Protein AF-A0A163GU33-F1 (afdb_monomer)

Secondary structure (DSSP, 8-state):
--HHHHHHHEEEEEEEEEETTEEEEEEEETTTTEEEEEEEETTEEEEEEESSS--HHHHHHHHHH--

Solvent-accessible surface area (backbone atoms only — not comparable to full-atom values): 3983 Å² total; per-residue (Å²): 134,55,71,63,56,49,70,72,37,43,42,76,78,41,82,76,47,79,58,94,58,36,33,38,31,36,30,36,33,65,84,80,71,41,56,32,35,36,35,26,49,77,90,39,80,77,48,74,47,60,68,83,72,70,59,75,68,58,59,49,50,53,60,61,67,75,101

Structure (mmCIF, N/CA/C/O backbone):
data_AF-A0A163GU33-F1
#
_entry.id   AF-A0A163GU33-F1
#
loop_
_atom_site.group_PDB
_atom_site.id
_atom_site.type_symbol
_atom_site.label_atom_id
_atom_site.label_alt_id
_atom_site.label_comp_id
_atom_site.label_asym_id
_atom_site.label_entity_id
_atom_site.label_seq_id
_atom_site.pdbx_PDB_ins_code
_atom_site.Cartn_x
_atom_site.Cartn_y
_atom_site.Cartn_z
_atom_site.occupancy
_atom_site.B_iso_or_equiv
_atom_site.auth_seq_id
_atom_site.auth_comp_id
_atom_site.auth_asym_id
_atom_site.auth_atom_id
_atom_site.pdbx_PDB_model_num
ATOM 1 N N . MET A 1 1 ? 6.592 -2.922 6.767 1.00 64.75 1 MET A N 1
ATOM 2 C CA . MET A 1 1 ? 6.711 -1.778 5.845 1.00 64.75 1 MET A CA 1
ATOM 3 C C . MET A 1 1 ? 6.497 -0.538 6.685 1.00 64.75 1 MET A C 1
ATOM 5 O O . MET A 1 1 ? 5.489 -0.486 7.382 1.00 64.75 1 MET A O 1
ATOM 9 N N . ASP A 1 2 ? 7.480 0.350 6.763 1.00 71.19 2 ASP A N 1
ATOM 10 C CA . ASP A 1 2 ? 7.341 1.592 7.524 1.00 71.19 2 ASP A CA 1
ATOM 11 C C . ASP A 1 2 ? 6.663 2.672 6.665 1.00 71.19 2 ASP A C 1
ATOM 13 O O . ASP A 1 2 ? 6.547 2.540 5.444 1.00 71.19 2 ASP A O 1
ATOM 17 N N . ASN A 1 3 ? 6.174 3.734 7.311 1.00 73.38 3 ASN A N 1
ATOM 18 C CA . ASN A 1 3 ? 5.513 4.833 6.601 1.00 73.38 3 ASN A CA 1
ATOM 19 C C . ASN A 1 3 ? 6.455 5.502 5.593 1.00 73.38 3 ASN A C 1
ATOM 21 O O . ASN A 1 3 ? 6.005 5.933 4.539 1.00 73.38 3 ASN A O 1
ATOM 25 N N . LYS A 1 4 ? 7.760 5.518 5.889 1.00 78.88 4 LYS A N 1
ATOM 26 C CA . LYS A 1 4 ? 8.779 6.099 5.019 1.00 78.88 4 LYS A CA 1
ATOM 27 C C . LYS A 1 4 ? 8.886 5.355 3.688 1.00 78.88 4 LYS A C 1
ATOM 29 O O . LYS A 1 4 ? 8.877 5.998 2.648 1.00 78.88 4 LYS A O 1
ATOM 34 N N . TYR A 1 5 ? 8.935 4.020 3.700 1.00 81.75 5 TYR A N 1
ATOM 35 C CA . TYR A 1 5 ? 8.960 3.238 2.465 1.00 81.75 5 TYR A CA 1
ATOM 36 C C . TYR A 1 5 ? 7.716 3.520 1.624 1.00 81.75 5 TYR A C 1
ATOM 38 O O . TYR A 1 5 ? 7.812 3.684 0.412 1.00 81.75 5 TYR A O 1
ATOM 46 N N . ILE A 1 6 ? 6.543 3.567 2.267 1.00 77.00 6 ILE A N 1
ATOM 47 C CA . ILE A 1 6 ? 5.289 3.857 1.572 1.00 77.00 6 ILE A CA 1
ATOM 48 C C . ILE A 1 6 ? 5.390 5.238 0.919 1.00 77.00 6 ILE A C 1
ATOM 50 O O . ILE A 1 6 ? 5.251 5.351 -0.291 1.00 77.00 6 ILE A O 1
ATOM 54 N N . GLU A 1 7 ? 5.711 6.279 1.674 1.00 80.06 7 GLU A N 1
ATOM 55 C CA . GLU A 1 7 ? 5.783 7.643 1.139 1.00 80.06 7 GLU A CA 1
ATOM 56 C C . GLU A 1 7 ? 6.841 7.820 0.034 1.00 80.06 7 GLU A C 1
ATOM 58 O O . GLU A 1 7 ? 6.606 8.567 -0.913 1.00 80.06 7 GLU A O 1
ATOM 63 N N . GLU A 1 8 ? 7.983 7.131 0.117 1.00 87.56 8 GLU A N 1
A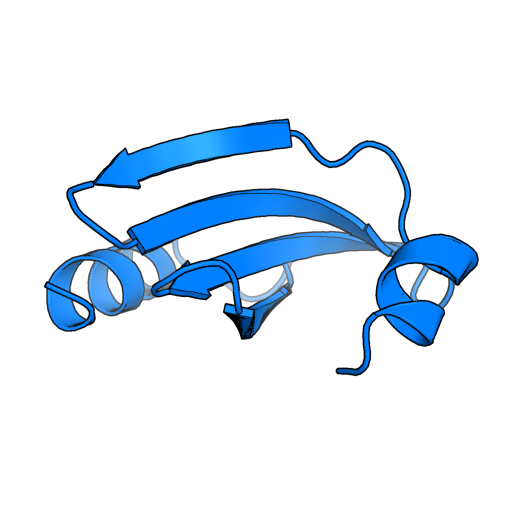TOM 64 C CA . GLU A 1 8 ? 9.087 7.299 -0.837 1.00 87.56 8 GLU A CA 1
ATOM 65 C C . GLU A 1 8 ? 8.946 6.436 -2.100 1.00 87.56 8 GLU A C 1
ATOM 67 O O . GLU A 1 8 ? 9.254 6.898 -3.202 1.00 87.56 8 GLU A O 1
ATOM 72 N N . PHE A 1 9 ? 8.485 5.190 -1.966 1.00 87.75 9 PHE A N 1
ATOM 73 C CA . PHE A 1 9 ? 8.583 4.185 -3.034 1.00 87.75 9 PHE A CA 1
ATOM 74 C C . PHE A 1 9 ? 7.245 3.771 -3.628 1.00 87.75 9 PHE A C 1
ATOM 76 O O . PHE A 1 9 ? 7.208 2.955 -4.545 1.00 87.75 9 PHE A O 1
ATOM 83 N N . THR A 1 10 ? 6.139 4.350 -3.173 1.00 85.75 10 THR A N 1
ATOM 84 C CA . THR A 1 10 ? 4.819 4.041 -3.722 1.00 85.75 10 THR A CA 1
ATOM 85 C C . THR A 1 10 ? 4.189 5.274 -4.353 1.00 85.75 10 THR A C 1
ATOM 87 O O . THR A 1 10 ? 4.457 6.406 -3.957 1.00 85.75 10 THR A O 1
ATOM 90 N N . ARG A 1 11 ? 3.396 5.071 -5.400 1.00 87.88 11 ARG A N 1
ATOM 91 C CA . ARG A 1 11 ? 2.649 6.125 -6.092 1.00 87.88 11 ARG A CA 1
ATOM 92 C C . ARG A 1 11 ? 1.185 5.748 -6.189 1.00 87.88 11 ARG A C 1
ATOM 94 O O . ARG A 1 11 ? 0.863 4.566 -6.272 1.00 87.88 11 ARG A O 1
ATOM 101 N N . ASP A 1 12 ? 0.343 6.778 -6.197 1.00 85.88 12 ASP A N 1
ATOM 102 C CA . ASP A 1 12 ? -1.075 6.679 -6.543 1.00 85.88 12 ASP A CA 1
ATOM 103 C C . ASP A 1 12 ? -1.833 5.633 -5.708 1.00 85.88 12 ASP A C 1
ATOM 105 O O . ASP A 1 12 ? -2.390 4.673 -6.233 1.00 85.88 12 ASP A O 1
ATOM 109 N N . TRP A 1 13 ? -1.840 5.814 -4.381 1.00 89.31 13 TRP A N 1
ATOM 110 C CA . TRP A 1 13 ? -2.682 4.999 -3.501 1.00 89.31 13 TRP A CA 1
ATOM 111 C C . TRP A 1 13 ? -4.159 5.282 -3.763 1.00 89.31 13 TRP A C 1
ATOM 113 O O . TRP A 1 13 ? -4.645 6.380 -3.491 1.00 89.31 13 TRP A O 1
ATOM 123 N N . GLU A 1 14 ? -4.885 4.264 -4.204 1.00 86.75 14 GLU A N 1
ATOM 124 C CA . GLU A 1 14 ? -6.326 4.304 -4.429 1.00 86.75 14 GLU A CA 1
ATOM 125 C C . GLU A 1 14 ? -7.037 3.310 -3.507 1.00 86.75 14 GLU A C 1
ATOM 127 O O . GLU A 1 14 ? -6.647 2.145 -3.397 1.00 86.75 14 GLU A O 1
ATOM 132 N N . LEU A 1 15 ? -8.072 3.784 -2.811 1.00 87.69 15 LEU A N 1
ATOM 133 C CA . LEU A 1 15 ? -8.895 2.960 -1.933 1.00 87.69 15 LEU A CA 1
ATOM 134 C C . LEU A 1 15 ? -9.861 2.143 -2.789 1.00 87.69 15 LEU A C 1
ATOM 136 O O . LEU A 1 15 ? -10.714 2.710 -3.466 1.00 87.69 15 LEU A O 1
ATOM 140 N N . LEU A 1 16 ? -9.748 0.820 -2.722 1.00 82.62 16 LEU A N 1
ATOM 141 C CA . LEU A 1 16 ? -10.614 -0.101 -3.455 1.00 82.62 16 LEU A CA 1
ATOM 142 C C . LEU A 1 16 ? -11.785 -0.611 -2.624 1.00 82.62 16 LEU A C 1
ATOM 144 O O . LEU A 1 16 ? -12.857 -0.857 -3.172 1.00 82.62 16 LEU A O 1
ATOM 148 N N . ASN A 1 17 ? -11.575 -0.811 -1.322 1.00 81.81 17 ASN A N 1
ATOM 149 C CA . ASN A 1 17 ? -12.627 -1.245 -0.409 1.00 81.81 17 ASN A CA 1
ATOM 150 C C . ASN A 1 17 ? -12.365 -0.741 1.017 1.00 81.81 17 ASN A C 1
ATOM 152 O O . ASN A 1 17 ? -11.210 -0.644 1.435 1.00 81.81 17 ASN A O 1
ATOM 156 N N . ASP A 1 18 ? -13.434 -0.472 1.758 1.00 85.31 18 ASP A N 1
ATOM 157 C CA . ASP A 1 18 ? -13.415 -0.125 3.178 1.00 85.31 18 ASP A CA 1
ATOM 158 C C . ASP A 1 18 ? -14.526 -0.894 3.907 1.00 85.31 18 ASP A C 1
ATOM 160 O O . ASP A 1 18 ? -15.715 -0.688 3.655 1.00 85.31 18 ASP A O 1
ATOM 164 N N . GLU A 1 19 ? -14.132 -1.801 4.800 1.00 75.69 19 GLU A N 1
ATOM 165 C CA . GLU A 1 19 ? -15.024 -2.648 5.587 1.00 75.69 19 GLU A CA 1
ATOM 166 C C . GLU A 1 19 ? -14.624 -2.617 7.069 1.00 75.69 19 GLU A C 1
ATOM 168 O O . GLU A 1 19 ? -13.672 -3.259 7.526 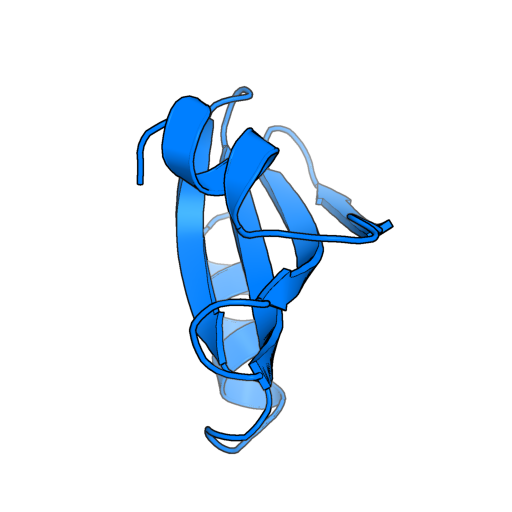1.00 75.69 19 GLU A O 1
ATOM 173 N N . GLY A 1 20 ? -15.390 -1.857 7.855 1.00 84.19 20 GLY A N 1
ATOM 174 C CA . GLY A 1 20 ? -15.178 -1.718 9.293 1.00 84.19 20 GLY A CA 1
ATOM 175 C C . GLY A 1 20 ? -13.877 -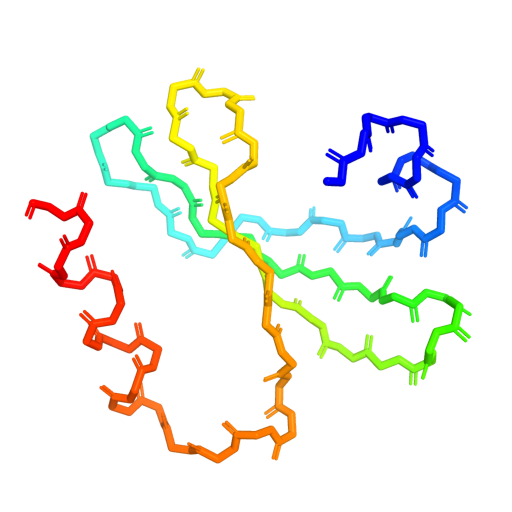0.984 9.612 1.00 84.19 20 GLY A C 1
ATOM 176 O O . GLY A 1 20 ? -13.767 0.214 9.387 1.00 84.19 20 GLY A O 1
ATOM 177 N N . ASN A 1 21 ? -12.906 -1.697 10.188 1.00 84.00 21 ASN A N 1
ATOM 178 C CA . ASN A 1 21 ? -11.574 -1.152 10.472 1.00 84.00 21 ASN A CA 1
ATOM 179 C C . ASN A 1 21 ? -10.545 -1.526 9.396 1.00 84.00 21 ASN A C 1
ATOM 181 O O . ASN A 1 21 ? -9.359 -1.251 9.596 1.00 84.00 21 ASN A O 1
ATOM 185 N N . THR A 1 22 ? -10.971 -2.176 8.312 1.00 82.75 22 THR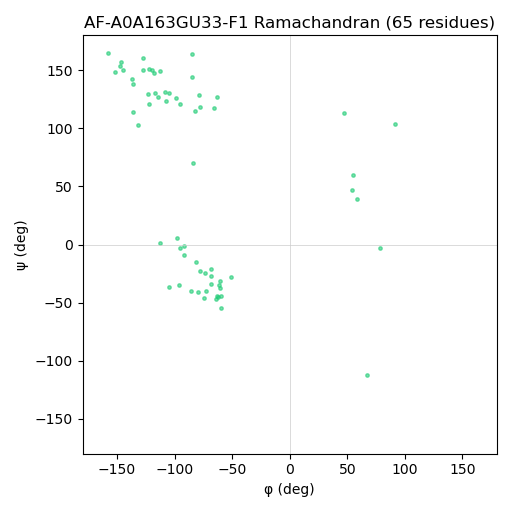 A N 1
ATOM 186 C CA . THR A 1 22 ? -10.108 -2.780 7.299 1.00 82.75 22 THR A CA 1
ATOM 187 C C . THR A 1 22 ? -10.279 -2.069 5.962 1.00 82.75 22 THR A C 1
ATOM 189 O O . THR A 1 22 ? -11.379 -1.983 5.437 1.00 82.75 22 THR A O 1
ATOM 192 N N . GLN A 1 23 ? -9.178 -1.615 5.370 1.00 86.12 23 GLN A N 1
ATOM 193 C CA . GLN A 1 23 ? -9.157 -0.919 4.086 1.00 86.12 23 GLN A CA 1
ATOM 194 C C . GLN A 1 23 ? -8.239 -1.641 3.106 1.00 86.12 23 GLN A C 1
ATOM 196 O O . GLN A 1 23 ? -7.078 -1.898 3.430 1.00 86.12 23 GLN A O 1
ATOM 201 N N . LEU A 1 24 ? -8.727 -1.921 1.901 1.00 85.69 24 LEU A N 1
ATOM 202 C CA . LEU A 1 24 ? -7.937 -2.437 0.788 1.00 85.69 24 LEU A CA 1
ATOM 203 C C . LEU A 1 24 ? -7.564 -1.288 -0.147 1.00 85.69 24 LEU A C 1
ATOM 205 O O . LEU A 1 24 ? -8.429 -0.581 -0.656 1.00 85.69 24 LEU A O 1
ATOM 209 N N . TRP A 1 25 ? -6.275 -1.147 -0.408 1.00 87.44 25 TRP A N 1
ATOM 210 C CA . TRP A 1 25 ? -5.703 -0.135 -1.280 1.00 87.44 25 TRP A CA 1
ATOM 211 C C . TRP A 1 25 ? -4.964 -0.788 -2.443 1.00 87.44 25 TRP A C 1
ATOM 213 O O . TRP A 1 25 ? -4.391 -1.862 -2.270 1.00 87.44 25 TRP A O 1
ATOM 223 N N . GLN A 1 26 ? -4.919 -0.118 -3.588 1.00 86.56 26 GLN A N 1
ATOM 224 C CA . GLN A 1 26 ? -3.977 -0.402 -4.671 1.00 86.56 26 GLN A CA 1
ATOM 225 C C . GLN A 1 26 ? -2.997 0.752 -4.833 1.00 86.56 26 GLN A C 1
ATOM 227 O O . GLN A 1 26 ? -3.343 1.894 -4.542 1.00 86.56 26 GLN A O 1
ATOM 232 N N . TYR A 1 27 ? -1.781 0.457 -5.272 1.00 89.69 27 TYR A N 1
ATOM 233 C CA . TYR A 1 27 ? -0.761 1.461 -5.556 1.00 89.69 27 TYR A CA 1
ATOM 234 C C . TYR A 1 27 ? 0.281 0.904 -6.535 1.00 89.69 27 TYR A C 1
ATOM 236 O O . TYR A 1 27 ? 0.376 -0.309 -6.745 1.00 89.69 27 TYR A O 1
ATOM 244 N N . PHE A 1 28 ? 1.087 1.781 -7.130 1.00 89.94 28 PHE A N 1
ATOM 245 C CA . PHE A 1 28 ? 2.242 1.379 -7.933 1.00 89.94 28 PHE A CA 1
ATOM 246 C C . PHE A 1 28 ? 3.515 1.401 -7.083 1.00 89.94 28 PHE A C 1
ATOM 248 O O . PHE A 1 28 ? 3.875 2.443 -6.528 1.00 89.94 28 PHE A O 1
ATOM 255 N N . ASP A 1 29 ? 4.192 0.260 -6.964 1.00 89.69 29 ASP A N 1
ATOM 256 C CA . ASP A 1 29 ? 5.504 0.167 -6.329 1.00 89.69 29 ASP A CA 1
ATOM 257 C C . ASP A 1 29 ? 6.584 0.563 -7.341 1.00 89.69 29 ASP A C 1
ATOM 259 O O . ASP A 1 29 ? 6.772 -0.091 -8.368 1.00 89.69 29 ASP A O 1
ATOM 263 N N . GLN A 1 30 ? 7.276 1.665 -7.061 1.00 90.88 30 GLN A N 1
ATOM 264 C CA . GLN A 1 30 ? 8.322 2.217 -7.920 1.00 90.88 30 GLN A CA 1
ATOM 265 C C . GLN A 1 30 ? 9.645 1.457 -7.808 1.00 90.88 30 GLN A C 1
ATOM 267 O O . GLN A 1 30 ? 10.475 1.572 -8.708 1.00 90.88 30 GLN A O 1
ATOM 272 N N . LEU A 1 31 ? 9.883 0.738 -6.708 1.00 88.12 31 LEU A N 1
ATOM 273 C CA . LEU A 1 31 ? 11.109 -0.032 -6.518 1.00 88.12 31 LEU A CA 1
ATOM 274 C C . LEU A 1 31 ? 11.072 -1.288 -7.390 1.00 88.12 31 LEU A C 1
ATOM 276 O O . LEU A 1 31 ? 12.025 -1.571 -8.113 1.00 88.12 31 LEU A O 1
ATOM 280 N N . ASP A 1 32 ? 9.934 -1.979 -7.361 1.00 85.69 32 ASP A N 1
ATOM 281 C CA . ASP A 1 32 ? 9.713 -3.225 -8.097 1.00 85.69 32 ASP A CA 1
ATOM 282 C C . ASP A 1 32 ? 9.021 -3.020 -9.458 1.00 85.69 32 ASP A C 1
ATOM 284 O O . ASP A 1 32 ? 8.840 -3.979 -10.205 1.00 85.69 32 ASP A O 1
ATOM 288 N N . TRP A 1 33 ? 8.642 -1.780 -9.789 1.00 88.69 33 TRP A N 1
ATOM 289 C CA . TRP A 1 33 ? 7.975 -1.388 -11.039 1.00 88.69 33 TRP A CA 1
ATOM 290 C C . TRP A 1 33 ? 6.703 -2.186 -11.341 1.00 88.69 33 TRP A C 1
ATOM 292 O O . TRP A 1 33 ? 6.487 -2.644 -12.465 1.00 88.69 33 TRP A O 1
ATOM 302 N N . LYS A 1 34 ? 5.839 -2.343 -10.336 1.00 87.19 34 LYS A N 1
ATOM 303 C CA . LYS A 1 34 ? 4.654 -3.202 -10.432 1.00 87.19 34 LYS A CA 1
ATOM 304 C C . LYS A 1 34 ? 3.462 -2.684 -9.645 1.00 87.19 34 LYS A C 1
ATOM 306 O O . LYS A 1 34 ? 3.599 -1.936 -8.678 1.00 87.19 34 LYS A O 1
ATOM 311 N N . HIS A 1 35 ? 2.276 -3.124 -10.052 1.00 84.62 35 HIS A N 1
ATOM 312 C CA . HIS A 1 35 ? 1.043 -2.843 -9.327 1.00 84.62 35 HIS A CA 1
ATOM 313 C C . HIS A 1 35 ? 0.916 -3.765 -8.113 1.00 84.62 35 HIS A C 1
ATOM 315 O O . HIS A 1 35 ? 1.030 -4.988 -8.219 1.00 84.62 35 HIS A O 1
ATOM 321 N N . MET A 1 36 ? 0.664 -3.155 -6.962 1.00 86.50 36 MET A N 1
ATOM 322 C CA . MET A 1 36 ? 0.577 -3.802 -5.662 1.00 86.50 36 MET A CA 1
ATOM 323 C C . MET A 1 36 ? -0.736 -3.436 -4.978 1.00 86.50 36 MET A C 1
ATOM 325 O O . MET A 1 36 ? -1.362 -2.416 -5.268 1.00 86.50 36 MET A O 1
ATOM 329 N N . TYR A 1 37 ? -1.115 -4.255 -4.010 1.00 85.75 37 TYR A N 1
ATOM 330 C CA . TYR A 1 37 ? -2.238 -4.024 -3.120 1.00 85.75 37 TYR A CA 1
ATOM 331 C C . TYR A 1 37 ? -1.772 -4.025 -1.670 1.00 85.75 37 TYR A C 1
ATOM 333 O O . TYR A 1 37 ? -0.822 -4.722 -1.314 1.00 85.75 37 TYR A O 1
ATOM 341 N N . ALA A 1 38 ? -2.471 -3.289 -0.812 1.00 85.06 38 ALA A N 1
ATOM 342 C CA . ALA A 1 38 ? -2.206 -3.223 0.616 1.00 85.06 38 ALA A CA 1
ATOM 343 C C . ALA A 1 38 ? -3.489 -3.281 1.438 1.00 85.06 38 ALA A C 1
ATOM 345 O O . ALA A 1 38 ? -4.487 -2.654 1.100 1.00 85.06 38 ALA A O 1
ATOM 346 N N . ILE A 1 39 ? -3.432 -3.965 2.578 1.00 84.88 39 ILE A N 1
ATOM 347 C CA . ILE A 1 39 ? -4.518 -3.991 3.562 1.00 84.88 39 ILE A CA 1
ATOM 348 C C . ILE A 1 39 ? -4.099 -3.166 4.775 1.00 84.88 39 ILE A C 1
ATOM 350 O O . ILE A 1 39 ? -3.069 -3.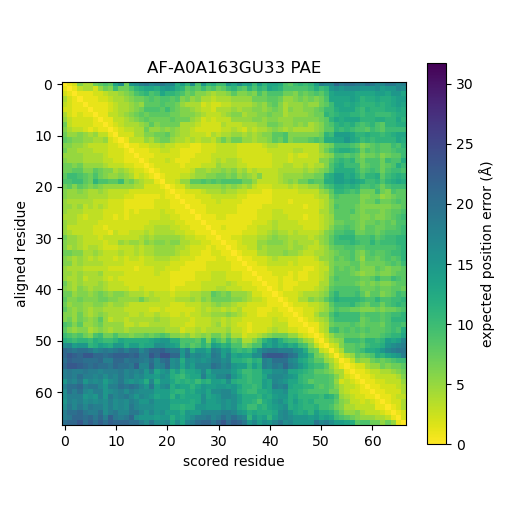454 5.390 1.00 84.88 39 ILE A O 1
ATOM 354 N N . LYS A 1 40 ? -4.896 -2.162 5.145 1.00 85.56 40 LYS A N 1
ATOM 355 C CA . LYS A 1 40 ? -4.750 -1.376 6.378 1.00 85.56 40 LYS A CA 1
ATOM 356 C C . LYS A 1 40 ? -5.805 -1.805 7.386 1.00 85.56 40 LYS A C 1
ATOM 358 O O . LYS A 1 40 ? -6.973 -1.849 7.041 1.00 85.56 40 LYS A O 1
AT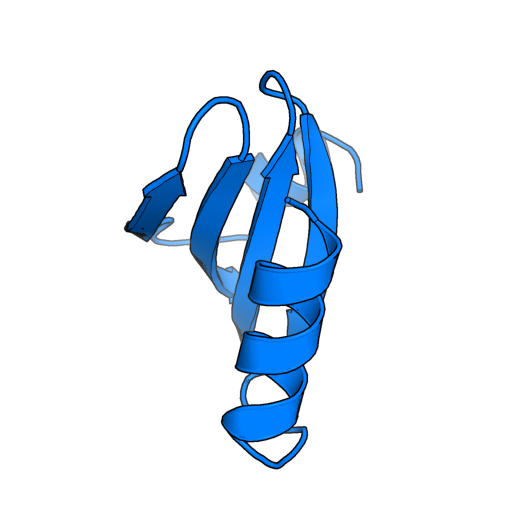OM 363 N N . ILE A 1 41 ? -5.403 -2.079 8.625 1.00 84.75 41 ILE A N 1
ATOM 364 C CA . ILE A 1 41 ? -6.317 -2.373 9.736 1.00 84.75 41 ILE A CA 1
ATOM 365 C C . ILE A 1 41 ? -6.061 -1.367 10.855 1.00 84.75 41 ILE A C 1
ATOM 367 O O . ILE A 1 41 ? -4.933 -1.273 11.351 1.00 84.75 41 ILE A O 1
ATOM 371 N N . GLY A 1 42 ? -7.085 -0.601 11.236 1.00 84.25 42 GLY A N 1
ATOM 372 C CA . GLY A 1 42 ? -6.979 0.434 12.271 1.00 84.25 42 GLY A CA 1
ATOM 373 C C . GLY A 1 42 ? -5.930 1.501 11.935 1.00 84.25 42 GLY A C 1
ATOM 374 O O . GLY A 1 42 ? -5.139 1.888 12.792 1.00 84.25 42 GLY A O 1
ATOM 375 N N . GLY A 1 43 ? -5.849 1.902 10.662 1.00 82.38 43 GLY A N 1
ATOM 376 C CA . GLY A 1 43 ? -4.892 2.901 10.168 1.00 82.38 43 GLY A CA 1
ATOM 377 C C . GLY A 1 43 ? -3.461 2.396 9.942 1.00 82.38 43 GLY A C 1
ATOM 378 O O . GLY A 1 43 ? -2.627 3.146 9.446 1.00 82.38 43 GLY A O 1
ATOM 379 N N . SER A 1 44 ? -3.160 1.132 10.256 1.00 83.88 44 SER A N 1
ATOM 380 C CA . SER A 1 44 ? -1.832 0.534 10.051 1.00 83.88 44 SER A CA 1
ATOM 381 C C . SER A 1 44 ? -1.845 -0.482 8.912 1.00 83.88 44 SER A C 1
ATOM 383 O O . SER A 1 44 ? -2.679 -1.386 8.919 1.00 83.88 44 SER A O 1
ATOM 385 N N . VAL A 1 45 ? -0.898 -0.401 7.971 1.00 83.88 45 VAL A N 1
ATOM 386 C CA . VAL A 1 45 ? -0.722 -1.436 6.933 1.00 83.88 45 VAL A CA 1
ATOM 387 C C . VAL A 1 45 ? -0.335 -2.764 7.591 1.00 83.88 45 VAL A C 1
ATOM 389 O O . VAL A 1 45 ? 0.614 -2.826 8.372 1.00 83.88 45 VAL A O 1
ATOM 392 N N . LYS A 1 46 ? -1.079 -3.828 7.289 1.00 80.88 46 LYS A N 1
ATOM 393 C CA . LYS A 1 46 ? -0.848 -5.187 7.797 1.00 80.88 46 LYS A CA 1
ATOM 394 C C . LYS A 1 46 ? -0.245 -6.118 6.753 1.00 80.88 46 LYS A C 1
ATOM 396 O O . LYS A 1 46 ? 0.614 -6.917 7.112 1.00 80.88 46 LYS A O 1
ATOM 401 N N . SER A 1 47 ? -0.646 -5.980 5.491 1.00 76.75 47 SER A N 1
ATOM 402 C CA . SER A 1 47 ? -0.219 -6.871 4.405 1.00 76.75 47 SER A CA 1
ATOM 403 C C . SER A 1 47 ? -0.064 -6.112 3.094 1.00 76.75 47 SER A C 1
ATOM 405 O O . SER A 1 47 ? -0.794 -5.149 2.862 1.00 76.75 47 SER A O 1
ATOM 407 N N . VAL A 1 48 ? 0.850 -6.585 2.241 1.00 79.75 48 VAL A N 1
ATOM 408 C CA . VAL A 1 48 ? 1.081 -6.104 0.873 1.00 79.75 48 VAL A CA 1
ATOM 409 C C . VAL A 1 48 ? 1.259 -7.302 -0.054 1.00 79.75 48 VAL A C 1
ATOM 411 O O . VAL A 1 48 ? 1.921 -8.268 0.326 1.00 79.75 48 VAL A O 1
ATOM 414 N N . PHE A 1 49 ? 0.672 -7.254 -1.246 1.00 78.62 49 PHE A N 1
ATOM 415 C CA . PHE A 1 49 ? 0.749 -8.333 -2.229 1.00 78.62 49 PHE A CA 1
ATOM 416 C C . PHE A 1 49 ? 0.729 -7.804 -3.662 1.00 78.62 49 PHE A C 1
ATOM 418 O O . PHE A 1 49 ? 0.211 -6.728 -3.942 1.00 78.62 49 PHE A O 1
ATOM 425 N N . ASP A 1 50 ? 1.319 -8.590 -4.554 1.00 75.19 50 ASP A N 1
ATOM 426 C CA . ASP A 1 50 ? 1.496 -8.279 -5.968 1.00 75.19 50 ASP A CA 1
ATOM 427 C C . ASP A 1 50 ?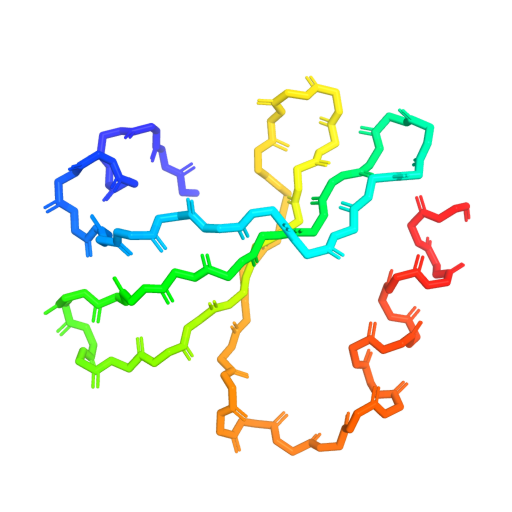 0.264 -8.656 -6.792 1.00 75.19 50 ASP A C 1
ATOM 429 O O . ASP A 1 50 ? -0.391 -9.666 -6.524 1.00 75.19 50 ASP A O 1
ATOM 433 N N . SER A 1 51 ? -0.029 -7.844 -7.804 1.00 65.38 51 SER A N 1
ATOM 434 C CA . SER A 1 51 ? -1.083 -8.087 -8.788 1.00 65.38 51 SER A CA 1
ATOM 435 C C . SER A 1 51 ? -0.792 -9.270 -9.721 1.00 65.38 51 SER A C 1
ATOM 437 O O . SER A 1 51 ? -1.735 -9.913 -10.183 1.00 65.38 51 SER A O 1
ATOM 439 N N . GLU A 1 52 ? 0.481 -9.606 -9.968 1.00 60.19 52 GLU A N 1
ATOM 440 C CA . GLU A 1 52 ? 0.862 -10.689 -10.891 1.00 60.19 52 GLU A CA 1
ATOM 441 C C . GLU A 1 52 ? 0.794 -12.096 -10.266 1.00 60.19 52 GLU A C 1
ATOM 443 O O . GLU A 1 52 ? 0.713 -13.095 -10.986 1.00 60.19 52 GLU A O 1
ATOM 448 N N . TYR A 1 53 ? 0.718 -12.216 -8.935 1.00 51.56 53 TYR A N 1
ATOM 449 C CA . TYR A 1 53 ? 0.493 -13.498 -8.255 1.00 51.56 53 TYR A CA 1
ATOM 450 C C . TYR A 1 53 ? -1.005 -13.843 -8.175 1.00 51.56 53 TYR A C 1
ATOM 452 O O . TYR A 1 53 ? -1.618 -13.852 -7.114 1.00 51.56 53 TYR A O 1
ATOM 460 N N . GLY A 1 54 ? -1.571 -14.161 -9.340 1.00 51.50 54 GLY A N 1
ATOM 461 C CA . GLY A 1 54 ? -2.501 -15.273 -9.557 1.00 51.50 54 GLY A CA 1
ATOM 462 C C . GLY A 1 54 ? -3.680 -15.481 -8.591 1.00 51.50 54 GLY A C 1
ATOM 463 O O . GLY A 1 54 ? -3.540 -16.037 -7.506 1.00 51.50 54 GLY A O 1
ATOM 464 N N . ASN A 1 55 ? -4.877 -15.272 -9.148 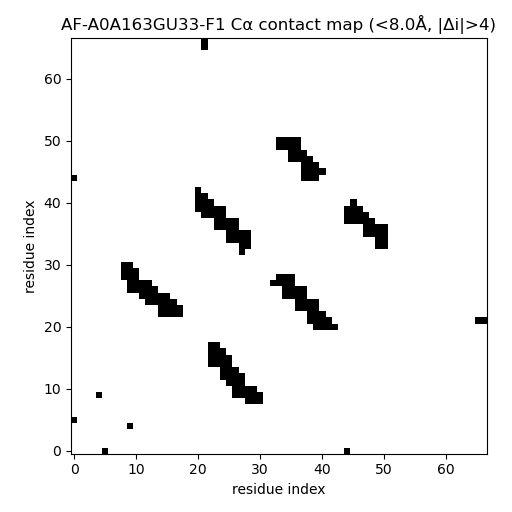1.00 53.09 55 ASN A N 1
ATOM 465 C CA . ASN A 1 55 ? -6.202 -15.716 -8.692 1.00 53.09 55 ASN A CA 1
ATOM 466 C C . ASN A 1 55 ? -6.966 -14.733 -7.767 1.00 53.09 55 ASN A C 1
ATOM 468 O O . ASN A 1 55 ? -6.723 -14.686 -6.560 1.00 53.09 55 ASN A O 1
ATOM 472 N N . PRO A 1 56 ? -7.983 -14.025 -8.300 1.00 53.50 56 PRO A N 1
ATOM 473 C CA . PRO A 1 56 ? -8.870 -13.128 -7.549 1.00 53.50 56 PRO A CA 1
ATOM 474 C C . PRO A 1 56 ? -9.497 -13.751 -6.292 1.00 53.50 56 PRO A C 1
ATOM 476 O O . PRO A 1 56 ? -9.750 -13.047 -5.320 1.00 53.50 56 PRO A O 1
ATOM 479 N N . HIS A 1 57 ? -9.688 -15.075 -6.260 1.00 54.72 57 HIS A N 1
ATOM 480 C CA . HIS A 1 57 ? -10.201 -15.793 -5.087 1.00 54.72 57 HIS A CA 1
ATOM 481 C C . HIS A 1 57 ? -9.235 -15.835 -3.889 1.00 54.72 57 HIS A C 1
ATOM 483 O O . HIS A 1 57 ? -9.675 -16.054 -2.761 1.00 54.72 57 HIS A O 1
ATOM 489 N N . LEU A 1 58 ? -7.930 -15.640 -4.097 1.00 52.09 58 LEU A N 1
ATOM 490 C CA . LEU A 1 58 ? -6.918 -15.621 -3.035 1.00 52.09 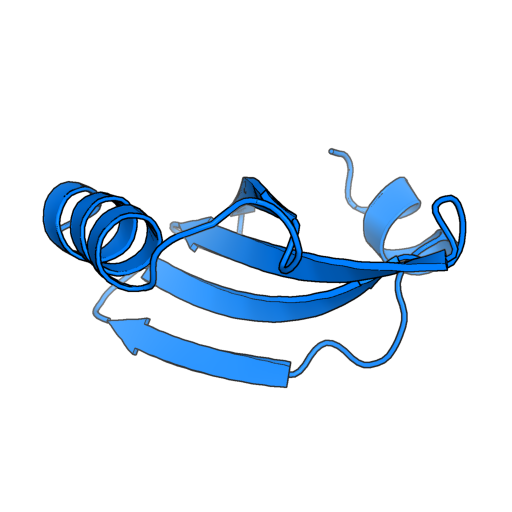58 LEU A CA 1
ATOM 491 C C . LEU A 1 58 ? -6.896 -14.266 -2.317 1.00 52.09 58 LEU A C 1
ATOM 493 O O . LEU A 1 58 ? -6.892 -14.232 -1.089 1.00 52.09 58 LEU A O 1
ATOM 497 N N . ILE A 1 59 ? -7.017 -13.171 -3.073 1.00 56.91 59 ILE A N 1
ATOM 498 C CA . ILE A 1 59 ? -7.239 -11.816 -2.544 1.00 56.91 59 ILE A CA 1
ATOM 499 C C . ILE A 1 59 ? -8.587 -11.764 -1.813 1.00 56.91 59 ILE A C 1
ATOM 501 O O . ILE A 1 59 ? -8.655 -11.305 -0.677 1.00 56.91 59 ILE A O 1
ATOM 505 N N . PHE A 1 60 ? -9.635 -12.347 -2.403 1.00 56.06 60 PHE A N 1
ATOM 506 C CA . PHE A 1 60 ? -10.954 -12.465 -1.776 1.00 56.06 60 PHE A CA 1
ATOM 507 C C . PHE A 1 60 ? -10.916 -13.281 -0.470 1.00 56.06 60 PHE A C 1
ATOM 509 O O . PHE A 1 60 ? -11.564 -12.913 0.498 1.00 56.06 60 PHE A O 1
ATOM 516 N N . ASN A 1 61 ? -10.108 -14.345 -0.379 1.00 56.25 61 ASN A N 1
ATOM 517 C CA . ASN A 1 61 ? -9.921 -15.109 0.864 1.00 56.25 61 ASN A CA 1
ATOM 518 C C . ASN A 1 61 ? -9.178 -14.330 1.960 1.00 56.25 61 ASN A C 1
ATOM 520 O O . ASN A 1 61 ? -9.449 -14.543 3.139 1.00 56.25 61 ASN A O 1
ATOM 524 N N . VAL A 1 62 ? -8.230 -13.462 1.600 1.00 52.22 62 VAL A N 1
ATOM 525 C CA . VAL A 1 62 ? -7.533 -12.596 2.565 1.00 52.22 62 VAL A CA 1
ATOM 526 C C . VAL A 1 62 ? -8.469 -11.484 3.049 1.00 52.22 62 VAL A C 1
ATOM 528 O O . VAL A 1 62 ? -8.519 -11.224 4.244 1.00 52.22 62 VAL A O 1
ATOM 531 N N . VAL A 1 63 ? -9.280 -10.910 2.156 1.00 53.75 63 VAL A N 1
ATOM 532 C CA . VAL A 1 63 ? -10.338 -9.942 2.496 1.00 53.75 63 VAL A CA 1
ATOM 533 C C . VAL A 1 63 ? -11.396 -10.574 3.414 1.00 53.75 63 VAL A C 1
ATOM 535 O O . VAL A 1 63 ? -11.713 -10.008 4.452 1.00 53.75 63 VAL A O 1
ATOM 538 N N . VAL A 1 64 ? -11.861 -11.793 3.115 1.00 56.44 64 VAL A N 1
ATOM 539 C CA . VAL A 1 64 ? -12.891 -12.498 3.905 1.00 56.44 64 VAL A CA 1
ATOM 540 C C . VAL A 1 64 ? -12.370 -13.036 5.252 1.00 56.44 64 VAL A C 1
ATOM 542 O O . VAL A 1 64 ? -13.164 -13.208 6.168 1.00 56.44 64 VAL A O 1
ATOM 545 N N . LYS A 1 65 ? -11.062 -13.296 5.414 1.00 50.88 65 LYS A N 1
ATOM 546 C CA . LYS A 1 65 ? -10.452 -13.748 6.691 1.00 50.88 65 LYS A CA 1
ATOM 547 C C . LYS A 1 65 ? -9.924 -12.618 7.584 1.00 50.88 65 LYS A C 1
ATOM 549 O O . LYS A 1 65 ? -9.484 -12.891 8.700 1.00 50.88 65 LYS A O 1
ATOM 554 N N . CYS A 1 66 ? -9.888 -11.386 7.082 1.00 47.50 66 CYS A N 1
ATOM 555 C CA . CYS A 1 66 ? -9.573 -10.193 7.869 1.00 47.50 66 CYS A CA 1
ATOM 556 C C . CYS A 1 66 ? -10.831 -9.516 8.458 1.00 47.50 66 CYS A C 1
ATOM 558 O O . CYS A 1 66 ? -10.681 -8.524 9.174 1.00 47.50 66 CYS A O 1
ATOM 560 N N . LEU A 1 67 ? -12.020 -10.072 8.173 1.00 44.28 67 LEU A N 1
ATOM 561 C CA . LEU A 1 67 ? -13.269 -9.936 8.935 1.00 44.28 67 LEU A CA 1
ATOM 562 C C . LEU A 1 67 ? -13.325 -10.966 10.073 1.00 44.28 67 LEU A C 1
ATOM 564 O O . LEU A 1 67 ? -12.955 -12.138 9.826 1.00 44.28 67 LEU A O 1
#

Sequence (67 aa):
MDNKYIEEFTRDWELLNDEGNTQLWQYFDQLDWKHMYAIKIGGSVKSVFDSEYGNPHLIFNVVVKCL

Organism: NCBI:txid59843

Foldseek 3Di:
DDPVQCVPFWADWDWPDDDDQKTKTWIQGNVVRFIKIFIGGNNRTDDIDGPPPDDPVVVVVVVVVVD

pLDDT: mean 76.07, std 13.87, range [44.28, 90.88]

Nearest PDB structures (foldseek):
  5ng2-assembly1_A  TM=9.240E-01  e=2.022E+00  Homo sapiens
  3tei-assembly1_A  TM=8.565E-01  e=1.908E+00  Homo sapiens
  4l7f-assembly1_A  TM=8.891E-01  e=3.026E+00  Homo sapiens
  7yl1-assembly1_A  TM=8.638E-01  e=3.810E+00  Homo sapiens
  6ct8-assembly1_A  TM=5.786E-01  e=2.268E+00  Pseudomonas aeruginosa PAO1

Mean predicted aligned error: 7.09 Å

Radius of gyration: 11.6 Å; Cα contacts (8 Å, |Δi|>4): 99; chains: 1; bounding box: 26×23×23 Å